Protein AF-A0A7Y3ACP4-F1 (afdb_monomer_lite)

Structure (mmCIF, N/CA/C/O backbone):
data_AF-A0A7Y3ACP4-F1
#
_entry.id   AF-A0A7Y3ACP4-F1
#
loop_
_atom_site.group_PDB
_atom_site.id
_atom_site.type_symbol
_atom_site.label_atom_id
_atom_site.label_alt_id
_atom_site.label_comp_id
_atom_site.label_asym_id
_atom_site.label_entity_id
_atom_site.label_seq_id
_atom_site.pdbx_PDB_ins_code
_atom_site.Cartn_x
_atom_site.Cartn_y
_atom_site.Cartn_z
_atom_site.occupancy
_atom_site.B_iso_or_equiv
_atom_site.auth_seq_id
_atom_site.auth_comp_id
_atom_site.auth_asym_id
_atom_site.auth_atom_id
_atom_site.pdbx_PDB_model_num
ATOM 1 N N . MET A 1 1 ? -8.852 2.280 27.675 1.00 44.00 1 MET A N 1
ATOM 2 C CA . MET A 1 1 ? -7.620 2.536 26.896 1.00 44.00 1 MET A CA 1
ATOM 3 C C . MET A 1 1 ? -7.980 2.376 25.430 1.00 44.00 1 MET A C 1
ATOM 5 O O . MET A 1 1 ? -8.443 1.302 25.073 1.00 44.00 1 MET A O 1
ATOM 9 N N . SER A 1 2 ? -7.902 3.433 24.617 1.00 57.62 2 SER A N 1
ATOM 10 C CA . SER A 1 2 ? -8.189 3.328 23.181 1.00 57.62 2 SER A CA 1
ATOM 11 C C . SER A 1 2 ? -7.105 2.471 22.522 1.00 57.62 2 SER A C 1
ATOM 13 O O . SER A 1 2 ? -5.919 2.787 22.611 1.00 57.62 2 SER A O 1
ATOM 15 N N . GLY A 1 3 ? -7.503 1.342 21.934 1.00 81.69 3 GLY A N 1
ATOM 16 C CA . GLY A 1 3 ? -6.599 0.487 21.166 1.00 81.69 3 GLY A CA 1
ATOM 17 C C . GLY A 1 3 ? -6.060 1.211 19.931 1.00 81.69 3 GLY A C 1
ATOM 18 O O . GLY A 1 3 ? -6.650 2.186 19.461 1.00 81.69 3 GLY A O 1
ATOM 19 N N . ILE A 1 4 ? -4.928 0.736 19.414 1.00 90.75 4 ILE A N 1
ATOM 20 C CA . ILE A 1 4 ? -4.390 1.193 18.129 1.00 90.75 4 ILE A CA 1
ATOM 21 C C . ILE A 1 4 ? -5.327 0.697 17.022 1.00 90.75 4 ILE A C 1
ATOM 23 O O . ILE A 1 4 ? -5.700 -0.474 17.007 1.00 90.75 4 ILE A O 1
ATOM 27 N N . LYS A 1 5 ? -5.715 1.588 16.108 1.00 94.31 5 LYS A N 1
ATOM 28 C CA . LYS A 1 5 ? -6.509 1.251 14.922 1.00 94.31 5 LYS A CA 1
ATOM 29 C C . LYS A 1 5 ? -5.577 1.055 13.731 1.00 94.31 5 LYS A C 1
ATOM 31 O O . LYS A 1 5 ? -4.776 1.940 13.430 1.00 94.31 5 LYS A O 1
ATOM 36 N N . HIS A 1 6 ? -5.694 -0.079 13.047 1.00 96.31 6 HIS A N 1
ATOM 37 C CA . HIS A 1 6 ? -4.878 -0.387 11.875 1.00 96.31 6 HIS A CA 1
ATOM 38 C C . HIS A 1 6 ? -5.690 -0.130 10.600 1.00 96.31 6 HIS A C 1
ATOM 40 O O . HIS A 1 6 ? -6.794 -0.649 10.445 1.00 96.31 6 HIS A O 1
ATOM 46 N N . ILE A 1 7 ? -5.153 0.679 9.690 1.00 97.50 7 ILE A N 1
ATOM 47 C CA . ILE A 1 7 ? -5.792 1.023 8.416 1.00 97.50 7 ILE A CA 1
ATOM 48 C C . ILE A 1 7 ? -4.847 0.621 7.291 1.00 97.50 7 ILE A C 1
ATOM 50 O O . ILE A 1 7 ? -3.717 1.091 7.257 1.00 97.50 7 ILE A O 1
ATOM 54 N N . ILE A 1 8 ? -5.298 -0.211 6.357 1.00 97.62 8 ILE A N 1
ATOM 55 C CA . ILE A 1 8 ? -4.547 -0.535 5.139 1.00 97.62 8 ILE A CA 1
ATOM 56 C C . ILE A 1 8 ? -4.916 0.490 4.069 1.00 97.62 8 ILE A C 1
ATOM 58 O O . ILE A 1 8 ? -6.043 0.500 3.572 1.00 97.62 8 ILE A O 1
ATOM 62 N N . TRP A 1 9 ? -3.978 1.358 3.711 1.00 97.50 9 TRP A N 1
ATOM 63 C CA . TRP A 1 9 ? -4.118 2.267 2.585 1.00 97.50 9 TRP A CA 1
ATOM 64 C C . TRP A 1 9 ? -3.692 1.568 1.292 1.00 97.50 9 TRP A C 1
ATOM 66 O O . TRP A 1 9 ? -2.522 1.245 1.081 1.00 97.50 9 TRP A O 1
ATOM 76 N N . HIS A 1 10 ? -4.668 1.338 0.417 1.00 96.25 10 HIS A N 1
ATOM 77 C CA . HIS A 1 10 ? -4.468 0.686 -0.874 1.00 96.25 10 HIS A CA 1
ATOM 78 C C . HIS A 1 10 ? -4.075 1.729 -1.913 1.00 96.25 10 HIS A C 1
ATOM 80 O O . HIS A 1 10 ? -4.920 2.489 -2.391 1.00 96.25 10 HIS A O 1
ATOM 86 N N . TRP A 1 11 ? -2.790 1.784 -2.251 1.00 93.62 11 TRP A N 1
ATOM 87 C CA . TRP A 1 11 ? -2.234 2.723 -3.223 1.00 93.62 11 TRP A CA 1
ATOM 88 C C . TRP A 1 11 ? -1.477 1.982 -4.323 1.00 93.62 11 TRP A C 1
ATOM 90 O O . TRP A 1 11 ? -0.490 1.299 -4.057 1.00 93.62 11 TRP A O 1
ATOM 100 N N . LYS A 1 12 ? -1.982 2.067 -5.562 1.00 90.31 12 LYS A N 1
ATOM 101 C CA . LYS A 1 12 ? -1.541 1.335 -6.773 1.00 90.31 12 LYS A CA 1
ATOM 102 C C . LYS A 1 12 ? -1.534 -0.196 -6.661 1.00 90.31 12 LYS A C 1
ATOM 104 O O . LYS A 1 12 ? -1.317 -0.881 -7.657 1.00 90.31 12 LYS A O 1
ATOM 109 N N . GLN A 1 13 ? -1.776 -0.731 -5.474 1.00 92.06 13 GLN A N 1
ATOM 110 C CA . GLN A 1 13 ? -1.880 -2.141 -5.153 1.00 92.06 13 GLN A CA 1
ATOM 111 C C . GLN A 1 13 ? -3.169 -2.332 -4.353 1.00 92.06 13 GLN A C 1
ATOM 113 O O . GLN A 1 13 ? -3.394 -1.648 -3.356 1.00 92.06 13 GLN A O 1
ATOM 118 N N . PHE A 1 14 ? -4.032 -3.217 -4.852 1.00 94.94 14 PHE A N 1
ATOM 119 C CA . PHE A 1 14 ? -5.387 -3.456 -4.348 1.00 94.94 14 PHE A CA 1
ATOM 120 C C . PHE A 1 14 ? -5.503 -4.906 -3.872 1.00 94.94 14 PHE A C 1
ATOM 122 O O . PHE A 1 14 ? -6.275 -5.692 -4.418 1.00 94.94 14 PHE A O 1
ATOM 129 N N . ASP A 1 15 ? -4.665 -5.273 -2.903 1.00 93.06 15 ASP A N 1
ATOM 130 C CA . ASP A 1 15 ? -4.604 -6.615 -2.324 1.00 93.06 15 ASP A CA 1
ATOM 131 C C . ASP A 1 15 ? -4.938 -6.566 -0.833 1.00 93.06 15 ASP A C 1
ATOM 133 O O . ASP A 1 15 ? -4.243 -5.921 -0.056 1.00 93.06 15 ASP A O 1
ATOM 137 N N . LEU A 1 16 ? -5.984 -7.279 -0.412 1.00 94.38 16 LEU A N 1
ATOM 138 C CA . LEU A 1 16 ? -6.309 -7.450 1.005 1.00 94.38 16 LEU A 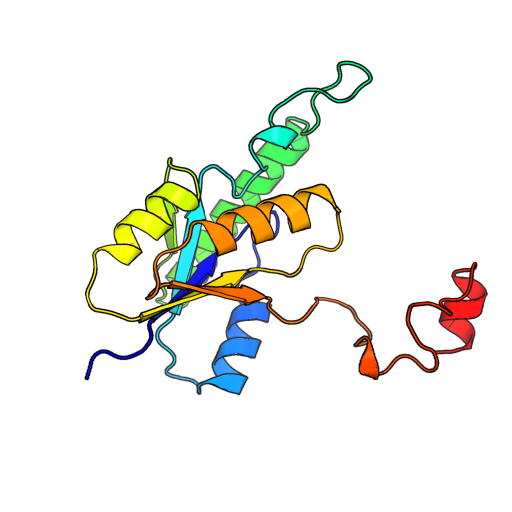CA 1
ATOM 139 C C . LEU A 1 16 ? -5.551 -8.620 1.646 1.00 94.38 16 LEU A C 1
ATOM 141 O O . LEU A 1 16 ? -5.292 -8.597 2.847 1.00 94.38 16 LEU A O 1
ATOM 145 N N . ILE A 1 17 ? -5.211 -9.662 0.889 1.00 92.62 17 ILE A N 1
ATOM 146 C CA . ILE A 1 17 ? -4.797 -10.944 1.466 1.00 92.62 17 ILE A CA 1
ATOM 147 C C . ILE A 1 17 ? -3.417 -10.848 2.106 1.00 92.62 17 ILE A C 1
ATOM 149 O O . ILE A 1 17 ? -3.263 -11.254 3.261 1.00 92.62 17 ILE A O 1
ATOM 153 N N . SER A 1 18 ? -2.427 -10.295 1.402 1.00 91.69 18 SER A N 1
ATOM 154 C CA . SER A 1 18 ? -1.066 -10.205 1.942 1.00 91.69 18 SER A CA 1
ATOM 155 C C . SER A 1 18 ? -0.997 -9.314 3.191 1.00 91.69 18 SER A C 1
ATOM 157 O O . SER A 1 18 ? -0.493 -9.794 4.213 1.00 91.69 18 SER A O 1
ATOM 159 N N . PRO A 1 19 ? -1.566 -8.085 3.191 1.00 93.94 19 PRO A N 1
ATOM 160 C CA . PRO A 1 19 ? -1.599 -7.254 4.393 1.00 93.94 19 PRO A CA 1
ATOM 161 C C . PRO A 1 19 ? -2.345 -7.917 5.552 1.00 93.94 19 PRO A C 1
ATOM 163 O O . PRO A 1 19 ? -1.890 -7.859 6.692 1.00 93.94 19 PRO A O 1
ATOM 166 N N . LEU A 1 20 ? -3.477 -8.576 5.276 1.00 93.31 20 LEU A N 1
ATOM 167 C CA . LEU A 1 20 ? -4.271 -9.247 6.303 1.00 93.31 20 LEU A CA 1
ATOM 168 C C . LEU A 1 20 ? -3.470 -10.352 6.995 1.00 93.31 20 LEU A C 1
ATOM 170 O O . LEU A 1 20 ? -3.401 -10.388 8.220 1.00 93.31 20 LEU A O 1
ATOM 174 N N . ILE A 1 21 ? -2.826 -11.230 6.220 1.00 92.31 21 ILE A N 1
ATOM 175 C CA . ILE A 1 21 ? -1.990 -12.310 6.760 1.00 92.31 21 ILE A CA 1
ATOM 176 C C . ILE A 1 21 ? -0.857 -11.733 7.610 1.00 92.31 21 ILE A C 1
ATOM 178 O O . ILE A 1 21 ? -0.566 -12.250 8.690 1.00 92.31 21 ILE A O 1
ATOM 182 N N . GLU A 1 22 ? -0.208 -10.674 7.131 1.00 92.88 22 GLU A N 1
ATOM 183 C CA . GLU A 1 22 ? 0.885 -10.023 7.844 1.00 92.88 22 GLU A CA 1
ATOM 184 C C . GLU A 1 22 ? 0.425 -9.420 9.178 1.00 92.88 22 GLU A C 1
ATOM 186 O O . GLU A 1 22 ? 1.030 -9.691 10.218 1.00 92.88 22 GLU A O 1
ATOM 191 N N . LEU A 1 23 ? -0.660 -8.645 9.171 1.00 93.56 23 LEU A N 1
ATOM 192 C CA . LEU A 1 23 ? -1.187 -8.008 10.376 1.00 93.56 23 LEU A CA 1
ATOM 193 C C . LEU A 1 23 ? -1.708 -9.041 11.374 1.00 93.56 23 LEU A C 1
ATOM 195 O O . LEU A 1 23 ? -1.387 -8.943 12.557 1.00 93.56 23 LEU A O 1
ATOM 199 N N . CYS A 1 24 ? -2.401 -10.083 10.912 1.00 92.44 24 CYS A N 1
ATOM 200 C CA . CYS A 1 24 ? -2.846 -11.166 11.785 1.00 92.44 24 CYS A CA 1
ATOM 201 C C . CYS A 1 24 ? -1.675 -11.928 12.421 1.00 92.44 24 CYS A C 1
ATOM 203 O O . CYS A 1 24 ? -1.760 -12.318 13.584 1.00 92.44 24 CYS A O 1
ATOM 205 N N . LYS A 1 25 ? -0.560 -12.119 11.701 1.00 92.12 25 LYS A N 1
ATOM 206 C CA . LYS A 1 25 ? 0.660 -12.717 12.274 1.00 92.12 25 LYS A CA 1
ATOM 207 C C . LYS A 1 25 ? 1.288 -11.834 13.353 1.00 92.12 25 LYS A C 1
ATOM 209 O O . LYS A 1 25 ? 1.822 -12.364 14.321 1.00 92.12 25 LYS A O 1
ATOM 214 N N . ARG A 1 26 ? 1.251 -10.508 13.185 1.00 92.75 26 ARG A N 1
ATOM 215 C CA . ARG A 1 26 ? 1.876 -9.549 14.113 1.00 92.75 26 ARG A CA 1
ATOM 216 C C . ARG A 1 26 ? 1.020 -9.257 15.348 1.00 92.75 26 ARG A C 1
ATOM 218 O O . ARG A 1 26 ? 1.569 -9.109 16.434 1.00 92.75 26 ARG A O 1
ATOM 225 N N . TYR A 1 27 ? -0.297 -9.165 15.182 1.00 91.38 27 TYR A N 1
ATOM 226 C CA . TYR A 1 27 ? -1.218 -8.628 16.193 1.00 91.38 27 TYR A CA 1
ATOM 227 C C . TYR A 1 27 ? -2.332 -9.609 16.607 1.00 91.38 27 TYR A C 1
ATOM 229 O O . TYR A 1 27 ? -3.132 -9.291 17.487 1.00 91.38 27 TYR A O 1
ATOM 237 N N . GLY A 1 28 ? -2.375 -10.809 16.018 1.00 89.62 28 GLY A N 1
ATOM 238 C CA . GLY A 1 28 ? -3.355 -11.858 16.312 1.00 89.62 28 GLY A CA 1
ATOM 239 C C . GLY A 1 28 ? -4.561 -11.876 15.362 1.00 89.62 28 GLY A C 1
ATOM 240 O O . GLY A 1 28 ? -4.757 -10.996 14.535 1.00 89.62 28 GLY A O 1
ATOM 241 N N . GLN A 1 29 ? -5.409 -12.902 15.465 1.00 80.94 29 GLN A N 1
ATOM 242 C CA . GLN A 1 29 ? -6.542 -13.088 14.539 1.00 80.94 29 GLN A CA 1
ATOM 243 C C . GLN A 1 29 ? -7.683 -12.070 14.725 1.00 80.94 29 GLN A C 1
ATOM 245 O O . GLN A 1 29 ? -8.456 -11.848 13.801 1.00 80.94 29 GLN A O 1
ATOM 250 N N . ASN A 1 30 ? -7.760 -11.414 15.888 1.00 78.25 30 ASN A N 1
ATOM 251 C CA . ASN A 1 30 ? -8.818 -10.451 16.227 1.00 78.25 30 ASN A CA 1
ATOM 252 C C . ASN A 1 30 ? -8.397 -8.988 16.010 1.00 78.25 30 ASN A C 1
ATOM 254 O O . ASN A 1 30 ? -8.963 -8.081 16.621 1.00 78.25 30 ASN A O 1
ATOM 258 N N . THR A 1 31 ? -7.375 -8.736 15.190 1.00 81.06 31 THR A N 1
ATOM 259 C CA . THR A 1 31 ? -6.923 -7.372 14.900 1.00 81.06 31 THR A CA 1
ATOM 260 C C . THR A 1 31 ? -8.028 -6.578 14.209 1.00 81.06 31 THR A C 1
ATOM 262 O O . THR A 1 31 ? -8.501 -6.950 13.136 1.00 81.06 31 THR A O 1
ATOM 265 N N . GLN A 1 32 ? -8.425 -5.460 14.818 1.00 84.50 32 GLN A N 1
ATOM 266 C CA . GLN A 1 32 ? -9.360 -4.528 14.203 1.00 84.50 32 GLN A CA 1
ATOM 267 C C . GLN A 1 32 ? -8.653 -3.801 13.056 1.00 84.50 32 GLN A C 1
ATOM 269 O O . GLN A 1 32 ? -7.754 -2.988 13.289 1.00 84.50 32 GLN A O 1
ATOM 274 N N . LEU A 1 33 ? -9.066 -4.106 11.827 1.00 92.94 33 LEU A N 1
ATOM 275 C CA . LEU A 1 33 ? -8.533 -3.491 10.620 1.00 92.94 33 LEU A CA 1
ATOM 276 C C . LEU A 1 33 ? -9.642 -2.870 9.774 1.00 92.94 33 LEU A C 1
ATOM 278 O O . LEU A 1 33 ? -10.772 -3.359 9.730 1.00 92.94 33 LEU A O 1
ATOM 282 N N . SER A 1 34 ? -9.282 -1.815 9.062 1.00 96.62 34 SER A N 1
ATOM 283 C CA . SER A 1 34 ? -10.082 -1.264 7.975 1.00 96.62 34 SER A CA 1
ATOM 284 C C . SER A 1 34 ? -9.199 -0.975 6.767 1.00 96.62 34 SER A C 1
ATOM 286 O O . SER A 1 34 ? -7.971 -0.985 6.843 1.00 96.62 34 SER A O 1
ATOM 288 N N . GLY A 1 35 ? -9.823 -0.793 5.613 1.00 97.69 35 GLY A N 1
ATOM 289 C CA . GLY A 1 35 ? -9.166 -0.366 4.391 1.00 97.69 35 GLY A CA 1
ATOM 290 C C . GLY A 1 35 ? -9.442 1.100 4.104 1.00 97.69 35 GLY A C 1
ATOM 291 O O . GLY A 1 35 ? -10.468 1.644 4.515 1.00 97.69 35 GLY A O 1
ATOM 292 N N . LEU A 1 36 ? -8.547 1.719 3.346 1.00 98.06 36 LEU A N 1
ATOM 293 C CA . LEU A 1 36 ? -8.691 3.074 2.843 1.00 98.06 36 LEU A CA 1
ATOM 294 C C . LEU A 1 36 ? -8.325 3.125 1.358 1.00 98.06 36 LEU A C 1
ATOM 296 O O . LEU A 1 36 ? -7.227 2.732 0.961 1.00 98.06 36 LEU A O 1
ATOM 300 N N . ILE A 1 37 ? -9.245 3.660 0.563 1.00 97.50 37 ILE A N 1
ATOM 301 C CA . ILE A 1 37 ? -9.040 4.112 -0.812 1.00 97.50 37 ILE A CA 1
ATOM 302 C C . ILE A 1 37 ? -9.182 5.632 -0.809 1.00 97.50 37 ILE A C 1
ATOM 304 O O . ILE A 1 37 ? -10.127 6.171 -0.234 1.00 97.50 37 ILE A O 1
ATOM 308 N N . THR A 1 38 ? -8.241 6.324 -1.439 1.00 95.88 38 THR A N 1
ATOM 309 C CA . THR A 1 38 ? -8.232 7.783 -1.580 1.00 95.88 38 THR A CA 1
ATOM 310 C C . THR A 1 38 ? -8.178 8.171 -3.051 1.00 95.88 38 THR A C 1
ATOM 312 O O . THR A 1 38 ? -7.940 7.332 -3.921 1.00 95.88 38 THR A O 1
ATOM 315 N N . LYS A 1 39 ? -8.331 9.464 -3.351 1.00 91.81 39 LYS A N 1
ATOM 316 C CA . LYS A 1 39 ? -8.122 9.995 -4.707 1.00 91.81 39 LYS A CA 1
ATOM 317 C C . LYS A 1 39 ? -6.758 9.595 -5.285 1.00 91.81 39 LYS A C 1
ATOM 319 O O . LYS A 1 39 ? -6.650 9.321 -6.478 1.00 91.81 39 LYS A O 1
ATOM 324 N N . ASP A 1 40 ? -5.742 9.530 -4.430 1.00 91.50 40 ASP A N 1
ATOM 325 C CA . ASP A 1 40 ? -4.366 9.231 -4.829 1.00 91.50 40 ASP A CA 1
ATOM 326 C C . ASP A 1 40 ? -4.132 7.724 -5.047 1.00 91.50 40 ASP A C 1
ATOM 328 O O . ASP A 1 40 ? -3.119 7.335 -5.626 1.00 91.50 40 ASP A O 1
ATOM 332 N N . SER A 1 41 ? -5.072 6.854 -4.635 1.00 91.62 41 SER A N 1
ATOM 333 C CA . SER A 1 41 ? -4.940 5.390 -4.707 1.00 91.62 41 SER A CA 1
ATOM 334 C C . SER A 1 41 ? -4.702 4.858 -6.120 1.00 91.62 41 SER A C 1
ATOM 336 O O . SER A 1 41 ? -4.069 3.817 -6.281 1.00 91.62 41 SER A O 1
ATOM 338 N N . ILE A 1 42 ? -5.184 5.563 -7.142 1.00 87.38 42 ILE A N 1
ATOM 339 C CA . ILE A 1 42 ? -5.052 5.184 -8.556 1.00 87.38 42 ILE A CA 1
ATOM 340 C C . ILE A 1 42 ? -3.948 5.956 -9.293 1.00 87.38 42 ILE A C 1
ATOM 342 O O . ILE A 1 42 ? -3.759 5.737 -10.485 1.00 87.38 42 ILE A O 1
ATOM 346 N N . GLY A 1 43 ? -3.215 6.827 -8.596 1.00 78.94 43 GLY A N 1
ATOM 347 C CA . GLY A 1 43 ? -2.116 7.631 -9.130 1.00 78.94 43 GLY A CA 1
ATOM 348 C C . GLY A 1 43 ? -1.855 8.843 -8.241 1.00 78.94 43 GLY A C 1
ATOM 349 O O . GLY A 1 43 ? -2.807 9.523 -7.850 1.00 78.94 43 GLY A O 1
ATOM 350 N N . SER A 1 44 ? -0.586 9.119 -7.927 1.00 72.38 44 SER A N 1
ATOM 351 C CA . SER A 1 44 ? -0.227 10.324 -7.167 1.00 72.38 44 SER A CA 1
ATOM 352 C C . SER A 1 44 ? -0.569 11.594 -7.963 1.00 72.38 44 SER A C 1
ATOM 354 O O . SER A 1 44 ? -0.732 11.525 -9.186 1.00 72.38 44 SER A O 1
ATOM 356 N N . PRO A 1 45 ? -0.663 12.770 -7.315 1.00 71.50 45 PRO A N 1
ATOM 357 C CA . PRO A 1 45 ? -0.908 14.029 -8.021 1.00 71.50 45 PRO A CA 1
ATOM 358 C C . PRO A 1 45 ? 0.044 14.262 -9.210 1.00 71.50 45 PRO A C 1
ATOM 360 O O . PRO A 1 45 ? -0.405 14.660 -10.282 1.00 71.50 45 PRO A O 1
ATOM 363 N N . ASP A 1 46 ? 1.324 13.908 -9.060 1.00 72.31 46 ASP A N 1
ATOM 364 C CA . ASP A 1 46 ? 2.360 14.072 -10.095 1.00 72.31 46 ASP A CA 1
ATOM 365 C C . ASP A 1 46 ? 2.247 13.060 -11.254 1.00 72.31 46 ASP A C 1
ATOM 367 O O . ASP A 1 46 ? 2.821 13.240 -12.334 1.00 72.31 46 ASP A O 1
ATOM 371 N N . GLU A 1 47 ? 1.489 11.981 -11.060 1.00 73.56 47 GLU A N 1
ATOM 372 C CA . GLU A 1 47 ? 1.197 10.976 -12.085 1.00 73.56 47 GLU A CA 1
ATOM 373 C C . GLU A 1 47 ? -0.110 11.229 -12.829 1.00 73.56 47 GLU A C 1
ATOM 375 O O . GLU A 1 47 ? -0.356 10.607 -13.860 1.00 73.56 47 GLU A O 1
ATOM 380 N N . GLN A 1 48 ? -0.944 12.149 -12.347 1.00 70.81 48 GLN A N 1
ATOM 381 C CA . GLN A 1 48 ? -2.175 12.547 -13.034 1.00 70.81 48 GLN A CA 1
ATOM 382 C C . GLN A 1 48 ? -1.901 13.494 -14.223 1.00 70.81 48 GLN A C 1
ATOM 384 O O . GLN A 1 48 ? -2.837 13.943 -14.880 1.00 70.81 48 GLN A O 1
ATOM 389 N N . GLY A 1 49 ? -0.626 13.785 -14.513 1.00 76.19 49 GLY A N 1
ATOM 390 C CA . GLY A 1 49 ? -0.174 14.623 -15.623 1.00 76.19 49 GLY A CA 1
ATOM 391 C C . GLY A 1 49 ? 0.379 13.857 -16.833 1.00 76.19 49 GLY A C 1
ATOM 392 O O . GLY A 1 49 ? 0.153 12.660 -17.037 1.00 76.19 49 GLY A O 1
ATOM 393 N N . THR A 1 50 ? 1.141 14.574 -17.658 1.00 81.50 50 THR A N 1
ATOM 394 C CA . THR A 1 50 ? 1.806 14.040 -18.852 1.00 81.50 50 THR A CA 1
ATOM 395 C C . THR A 1 50 ? 3.276 13.724 -18.589 1.00 81.50 50 THR A C 1
ATOM 397 O O . THR A 1 50 ? 3.942 14.387 -17.798 1.00 81.50 50 THR A O 1
ATOM 400 N N . SER A 1 51 ? 3.807 12.717 -19.277 1.00 84.38 51 SER A N 1
ATOM 401 C CA . SER A 1 51 ? 5.237 12.425 -19.327 1.00 84.38 51 SER A CA 1
ATOM 402 C C . SER A 1 51 ? 6.001 13.541 -20.046 1.00 84.38 51 SER A C 1
ATOM 404 O O . SER A 1 51 ? 5.409 14.408 -20.691 1.00 84.38 51 SER A O 1
ATOM 406 N N . PHE A 1 52 ? 7.334 13.471 -20.014 1.00 85.75 52 PHE A N 1
ATOM 407 C CA . PHE A 1 52 ? 8.204 14.396 -20.752 1.00 85.75 52 PHE A CA 1
ATOM 408 C C . PHE A 1 52 ? 7.960 14.398 -22.276 1.00 85.75 52 PHE A C 1
ATOM 410 O O . PHE A 1 52 ? 8.370 15.330 -22.959 1.00 85.75 52 PHE A O 1
ATOM 417 N N . LEU A 1 53 ? 7.281 13.374 -22.806 1.00 88.81 53 LEU A N 1
ATOM 418 C CA . LEU A 1 53 ? 6.885 13.254 -24.213 1.00 88.81 53 LEU A CA 1
ATOM 419 C C . LEU A 1 53 ? 5.452 13.750 -24.485 1.00 88.81 53 LEU A C 1
ATOM 421 O O . LEU A 1 53 ? 4.931 13.535 -25.574 1.00 88.81 53 LEU A O 1
ATOM 425 N N . GLY A 1 54 ? 4.777 14.350 -23.499 1.00 86.94 54 GLY A N 1
ATOM 426 C CA . GLY A 1 54 ? 3.401 14.846 -23.635 1.00 86.94 54 GLY A CA 1
ATOM 427 C C . GLY A 1 54 ? 2.318 13.759 -23.601 1.00 86.94 54 GLY A C 1
ATOM 428 O O . GLY A 1 54 ? 1.156 14.041 -23.873 1.00 86.94 54 GLY A O 1
ATOM 429 N N . MET A 1 55 ? 2.666 12.516 -23.259 1.00 86.75 55 MET A N 1
ATOM 430 C CA . MET A 1 55 ? 1.707 11.407 -23.158 1.00 86.75 55 MET A CA 1
ATOM 431 C C . MET A 1 55 ? 1.155 11.285 -21.738 1.00 86.75 55 MET A C 1
ATOM 433 O O . MET A 1 55 ? 1.918 11.433 -20.788 1.00 86.75 55 MET A O 1
ATOM 437 N N . SER A 1 56 ? -0.127 10.945 -21.567 1.00 86.94 56 SER A N 1
ATOM 438 C CA . SER A 1 56 ? -0.679 10.655 -20.232 1.00 86.94 56 SER A CA 1
ATOM 439 C C . SER A 1 56 ? 0.140 9.569 -19.527 1.00 86.94 56 SER A C 1
ATOM 441 O O . SER A 1 56 ? 0.411 8.514 -20.108 1.00 86.94 56 SER A O 1
ATOM 443 N N . ARG A 1 57 ? 0.529 9.808 -18.270 1.00 86.62 57 ARG A N 1
ATOM 444 C CA . ARG A 1 57 ? 1.303 8.834 -17.478 1.00 86.62 57 ARG A CA 1
ATOM 445 C C . ARG A 1 57 ? 0.468 7.614 -17.075 1.00 86.62 57 ARG A C 1
ATOM 447 O O . ARG A 1 57 ? 1.018 6.534 -16.842 1.00 86.62 57 ARG A O 1
ATOM 454 N N . ILE A 1 58 ? -0.857 7.763 -17.042 1.00 87.12 58 ILE A N 1
ATOM 455 C CA . ILE A 1 58 ? -1.818 6.688 -16.787 1.00 87.12 58 ILE A CA 1
ATOM 456 C C . ILE A 1 58 ? -2.764 6.599 -17.982 1.00 87.12 58 ILE A C 1
ATOM 458 O O . ILE A 1 58 ? -3.500 7.535 -18.284 1.00 87.12 58 ILE A O 1
ATOM 462 N N . SER A 1 59 ? -2.743 5.461 -18.675 1.00 88.81 59 SER A N 1
ATOM 463 C CA . SER A 1 59 ? -3.672 5.210 -19.775 1.00 88.81 59 SER A CA 1
ATOM 464 C C . SER A 1 59 ? -5.077 4.902 -19.261 1.00 88.81 59 SER A C 1
ATOM 466 O O . SER A 1 59 ? -5.243 4.334 -18.178 1.00 88.81 59 SER A O 1
ATOM 468 N N . ASP A 1 60 ? -6.086 5.166 -20.089 1.00 89.31 60 ASP A N 1
ATOM 469 C CA . ASP A 1 60 ? -7.483 4.829 -19.787 1.00 89.31 60 ASP A CA 1
ATOM 470 C C . ASP A 1 60 ? -7.668 3.346 -19.447 1.00 89.31 60 ASP A C 1
ATOM 472 O O . ASP A 1 60 ? -8.439 2.994 -18.555 1.00 89.31 60 ASP A O 1
ATOM 476 N N . ASN A 1 61 ? -6.922 2.458 -20.112 1.00 93.44 61 ASN A N 1
ATOM 477 C CA . ASN A 1 61 ? -6.949 1.024 -19.820 1.00 93.44 61 ASN A CA 1
ATOM 478 C C . ASN A 1 61 ? -6.471 0.726 -18.395 1.00 93.44 61 ASN A C 1
ATOM 480 O O . ASN A 1 61 ? -7.099 -0.064 -17.691 1.00 93.44 61 ASN A O 1
ATOM 484 N N . ARG A 1 62 ? -5.390 1.378 -17.946 1.00 90.88 62 ARG A N 1
ATOM 485 C CA . ARG A 1 62 ? -4.893 1.226 -16.573 1.00 90.88 62 ARG A CA 1
ATOM 486 C C . ARG A 1 62 ? -5.881 1.809 -15.565 1.00 90.88 62 ARG A C 1
ATOM 488 O O . ARG A 1 62 ? -6.149 1.172 -14.553 1.00 90.88 62 ARG A O 1
ATOM 495 N N . TYR A 1 63 ? -6.471 2.962 -15.872 1.00 89.50 63 TYR A N 1
ATOM 496 C CA . TYR A 1 63 ? -7.497 3.582 -15.037 1.00 89.50 63 TYR A CA 1
ATOM 497 C C . TYR A 1 63 ? -8.709 2.656 -14.843 1.00 89.50 63 TYR A C 1
ATOM 499 O O . TYR A 1 63 ? -9.108 2.373 -13.714 1.00 89.50 63 TYR A O 1
ATOM 507 N N . ARG A 1 64 ? -9.251 2.103 -15.937 1.00 93.12 64 ARG A N 1
ATOM 508 C CA . ARG A 1 64 ? -10.357 1.128 -15.899 1.00 93.12 64 ARG A CA 1
ATOM 509 C C . ARG A 1 64 ? -9.989 -0.130 -15.117 1.00 93.12 64 ARG A C 1
ATOM 511 O O . ARG A 1 64 ? -10.799 -0.615 -14.333 1.00 93.12 64 ARG A O 1
ATOM 518 N N . HIS A 1 65 ? -8.772 -0.637 -15.309 1.00 95.00 65 HIS A N 1
ATOM 519 C CA . HIS A 1 65 ? -8.283 -1.799 -14.574 1.00 95.00 65 HIS A CA 1
ATOM 520 C C . HIS A 1 65 ? -8.234 -1.542 -13.062 1.00 95.00 65 HIS A C 1
ATOM 522 O O . HIS A 1 65 ? -8.716 -2.370 -12.294 1.00 95.00 65 HIS A O 1
ATOM 528 N N . TYR A 1 66 ? -7.736 -0.384 -12.620 1.00 94.25 66 TYR A N 1
ATOM 529 C CA . TYR A 1 66 ? -7.728 -0.036 -11.199 1.00 94.25 66 TYR A CA 1
ATOM 530 C C . TYR A 1 66 ? -9.132 0.049 -10.603 1.00 94.25 66 TYR A C 1
ATOM 532 O O . TYR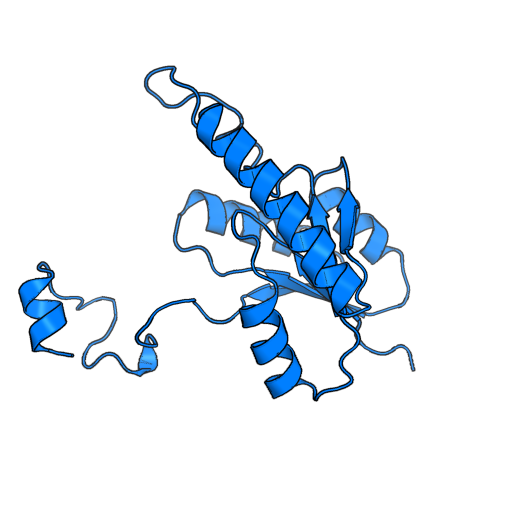 A 1 66 ? -9.362 -0.506 -9.533 1.00 94.25 66 TYR A O 1
ATOM 540 N N . HIS A 1 67 ? -10.092 0.655 -11.304 1.00 93.38 67 HIS A N 1
ATOM 541 C CA . HIS A 1 67 ? -11.488 0.676 -10.848 1.00 93.38 67 HIS A CA 1
ATOM 542 C C . HIS A 1 67 ? -12.091 -0.721 -10.720 1.00 93.38 67 HIS A C 1
ATOM 544 O O . HIS A 1 67 ? -12.773 -1.009 -9.737 1.00 93.38 67 HIS A O 1
ATOM 550 N N . TYR A 1 68 ? -11.795 -1.612 -11.667 1.00 96.62 68 TYR A N 1
ATOM 551 C CA . TYR A 1 68 ? -12.199 -3.012 -11.568 1.00 96.62 68 TYR A CA 1
ATOM 552 C C . TYR A 1 68 ? -11.582 -3.698 -10.337 1.00 96.62 68 TYR A C 1
ATOM 554 O O . TYR A 1 68 ? -12.293 -4.350 -9.573 1.00 96.62 68 TYR A O 1
ATOM 562 N N . CYS A 1 69 ? -10.285 -3.499 -10.086 1.00 96.94 69 CYS A N 1
ATOM 563 C CA . CYS A 1 69 ? -9.609 -4.033 -8.903 1.00 96.94 69 CYS A CA 1
ATOM 564 C C . CYS A 1 69 ? -10.191 -3.480 -7.593 1.00 96.94 69 CYS A C 1
ATOM 566 O O . CYS A 1 69 ? -10.393 -4.243 -6.654 1.00 96.94 69 CYS A O 1
ATOM 568 N N . ILE A 1 70 ? -10.526 -2.188 -7.532 1.00 96.12 70 ILE A N 1
ATOM 569 C CA . ILE A 1 70 ? -11.178 -1.575 -6.364 1.00 96.12 70 ILE A CA 1
ATOM 570 C C . ILE A 1 70 ? -12.555 -2.201 -6.116 1.00 96.12 70 ILE A C 1
ATOM 572 O O . ILE A 1 70 ? -12.888 -2.493 -4.969 1.00 96.12 70 ILE A O 1
ATOM 576 N N . ALA A 1 71 ? -13.340 -2.459 -7.164 1.00 96.75 71 ALA A N 1
ATOM 577 C CA . ALA A 1 71 ? -14.633 -3.129 -7.026 1.00 96.75 71 ALA A CA 1
ATOM 578 C C . ALA A 1 71 ? -14.483 -4.561 -6.477 1.00 96.75 71 ALA A C 1
ATOM 580 O O . ALA A 1 71 ? -15.245 -4.985 -5.605 1.00 96.75 71 ALA A O 1
ATOM 581 N N . LEU A 1 72 ? -13.467 -5.306 -6.928 1.00 97.56 72 LEU A N 1
ATOM 582 C CA . LEU A 1 72 ? -13.146 -6.617 -6.358 1.00 97.56 72 LEU A CA 1
ATOM 583 C C . LEU A 1 72 ? -12.699 -6.513 -4.896 1.00 97.56 72 LEU A C 1
ATOM 585 O O . LEU A 1 72 ? -13.149 -7.297 -4.063 1.00 97.56 72 LEU A O 1
ATOM 589 N N . LEU A 1 73 ? -11.865 -5.528 -4.567 1.00 97.62 73 LEU A N 1
ATOM 590 C CA . LEU A 1 73 ? -11.398 -5.278 -3.207 1.00 97.62 73 LEU A CA 1
ATOM 591 C C . LEU A 1 73 ? -12.566 -4.958 -2.261 1.00 97.62 73 LEU A C 1
ATOM 593 O O . LEU A 1 73 ? -12.643 -5.512 -1.168 1.00 97.62 73 LEU A O 1
ATOM 597 N N . GLN A 1 74 ? -13.525 -4.135 -2.695 1.00 97.12 74 GLN A N 1
ATOM 598 C CA . GLN A 1 74 ? -14.758 -3.856 -1.949 1.00 97.12 74 GLN A CA 1
ATOM 599 C C . GLN A 1 74 ? -15.520 -5.137 -1.601 1.00 97.12 74 GLN A C 1
ATOM 601 O O . GLN A 1 74 ? -15.961 -5.300 -0.462 1.00 97.12 74 GLN A O 1
ATOM 606 N N . ASN A 1 75 ? -15.632 -6.067 -2.555 1.00 97.25 75 ASN A N 1
ATOM 607 C CA . ASN A 1 75 ? -16.240 -7.370 -2.301 1.00 97.25 75 ASN A CA 1
ATOM 608 C C . ASN A 1 75 ? -15.435 -8.161 -1.261 1.00 97.25 75 ASN A C 1
ATOM 610 O O . ASN A 1 75 ? -16.007 -8.639 -0.290 1.00 97.25 75 ASN A O 1
ATOM 614 N N . GLN A 1 76 ? -14.107 -8.220 -1.392 1.00 96.75 76 GLN A N 1
ATOM 615 C CA . GLN A 1 76 ? -13.244 -8.952 -0.457 1.00 96.75 76 GLN A CA 1
ATOM 616 C C . GLN A 1 76 ? -13.330 -8.447 0.990 1.00 96.75 76 GLN A C 1
ATOM 618 O O . GLN A 1 76 ? -13.287 -9.269 1.910 1.00 96.75 76 GLN A O 1
ATOM 623 N N . TYR A 1 77 ? -13.429 -7.127 1.185 1.00 97.12 77 TYR A N 1
ATOM 624 C CA . TYR A 1 77 ? -13.627 -6.502 2.496 1.00 97.12 77 TYR A CA 1
ATOM 625 C C . TYR A 1 77 ? -14.999 -6.849 3.074 1.00 97.12 77 TYR A C 1
ATOM 627 O O . TYR A 1 77 ? -15.082 -7.339 4.202 1.00 97.12 77 TYR A O 1
ATOM 635 N N . ARG A 1 78 ? -16.062 -6.672 2.277 1.00 96.12 78 ARG A N 1
ATOM 636 C CA . ARG A 1 78 ? -17.439 -6.986 2.677 1.00 96.12 78 ARG A CA 1
ATOM 637 C C . ARG A 1 78 ? -17.595 -8.455 3.065 1.00 96.12 78 ARG A C 1
ATOM 639 O O . ARG A 1 78 ? -18.137 -8.742 4.126 1.00 96.12 78 ARG A O 1
ATOM 646 N N . ASP A 1 79 ? -17.079 -9.370 2.248 1.00 96.06 79 ASP A N 1
ATOM 647 C CA . ASP A 1 79 ? -17.198 -10.817 2.460 1.00 96.06 79 ASP A CA 1
ATOM 648 C C . ASP A 1 79 ? -16.462 -11.284 3.734 1.00 96.06 79 ASP A C 1
ATOM 650 O O . ASP A 1 79 ? -16.759 -12.349 4.270 1.00 96.06 79 ASP A O 1
ATOM 654 N N . ARG A 1 80 ? -15.516 -10.482 4.245 1.00 93.62 80 ARG A N 1
ATOM 655 C CA . ARG A 1 80 ? -14.773 -10.731 5.495 1.00 93.62 80 ARG A CA 1
ATOM 656 C C . ARG A 1 80 ? -15.280 -9.922 6.691 1.00 93.62 80 ARG A C 1
ATOM 658 O O . ARG A 1 80 ? -14.742 -10.073 7.782 1.00 93.62 80 ARG A O 1
ATOM 665 N N . GLY A 1 81 ? -16.288 -9.068 6.504 1.00 93.88 81 GLY A N 1
ATOM 666 C CA . GLY A 1 81 ? -16.823 -8.211 7.564 1.00 93.88 81 GLY A CA 1
ATOM 667 C C . GLY A 1 81 ? -15.908 -7.049 7.969 1.00 93.88 81 GLY A C 1
ATOM 668 O O . GLY A 1 81 ? -16.069 -6.508 9.060 1.00 93.88 81 GLY A O 1
ATOM 669 N N . TYR A 1 82 ? -14.958 -6.656 7.114 1.00 94.50 82 TYR A N 1
ATOM 670 C CA . TYR A 1 82 ? -14.114 -5.480 7.333 1.00 94.50 82 TYR A CA 1
ATOM 671 C C . TYR A 1 82 ? -14.676 -4.251 6.615 1.00 94.50 82 TYR A C 1
ATOM 673 O O . TYR A 1 82 ? -15.295 -4.348 5.556 1.00 94.50 82 TYR A O 1
ATOM 681 N N . GLU A 1 83 ? -14.404 -3.071 7.164 1.00 95.94 83 GLU A N 1
ATOM 682 C CA . GLU A 1 83 ? -14.769 -1.800 6.540 1.00 95.94 83 GLU A CA 1
ATOM 683 C C . GLU A 1 83 ? -13.727 -1.389 5.491 1.00 95.94 83 GLU A C 1
ATOM 685 O O . GLU A 1 83 ? -12.527 -1.424 5.765 1.00 95.94 83 GLU A O 1
ATOM 690 N N . LEU A 1 84 ? -14.179 -0.945 4.314 1.00 97.62 84 LEU A N 1
ATOM 691 C CA . LEU A 1 84 ? -13.352 -0.260 3.318 1.00 97.62 84 LEU A CA 1
ATOM 692 C C . LEU A 1 84 ? -13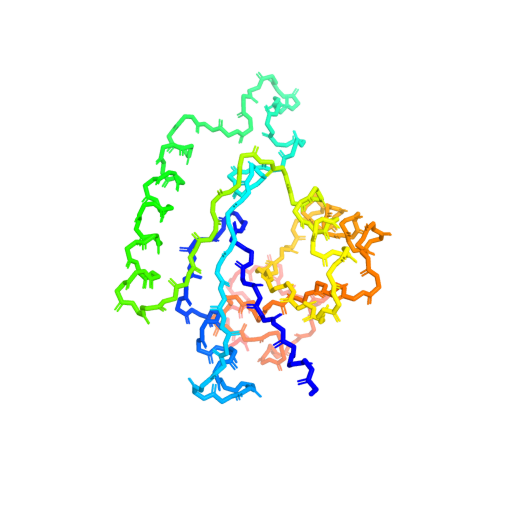.874 1.165 3.124 1.00 97.62 84 LEU A C 1
ATOM 694 O O . LEU A 1 84 ? -14.927 1.373 2.524 1.00 97.62 84 LEU A O 1
ATOM 698 N N . MET A 1 85 ? -13.124 2.148 3.612 1.00 97.00 85 MET A N 1
ATOM 699 C CA . MET A 1 85 ? -13.437 3.564 3.443 1.00 97.00 85 MET A CA 1
ATOM 700 C C . MET A 1 85 ? -13.005 4.020 2.048 1.00 97.00 85 MET A C 1
ATOM 702 O O . MET A 1 85 ? -11.847 3.848 1.672 1.00 97.00 85 MET A O 1
ATOM 706 N N . ASN A 1 86 ? -13.918 4.628 1.291 1.00 95.62 86 ASN A N 1
ATOM 707 C CA . ASN A 1 86 ? -13.618 5.217 -0.012 1.00 95.62 86 ASN A CA 1
ATOM 708 C C . ASN A 1 86 ? -13.761 6.740 0.068 1.00 95.62 86 ASN A C 1
ATOM 710 O O . ASN A 1 86 ? -14.848 7.249 0.337 1.00 95.62 86 ASN A O 1
ATOM 714 N N . SER A 1 87 ? -12.657 7.457 -0.130 1.00 95.00 87 SER A N 1
ATOM 715 C CA . SER A 1 87 ? -12.575 8.906 0.015 1.00 95.00 87 SER A CA 1
ATOM 716 C C . SER A 1 87 ? -12.276 9.566 -1.326 1.00 95.00 87 SER A C 1
ATOM 718 O O . SER A 1 87 ? -11.311 9.220 -2.005 1.00 95.00 87 SER A O 1
ATOM 720 N N . SER A 1 88 ? -13.079 10.566 -1.689 1.00 92.69 88 SER A N 1
ATOM 721 C CA . SER A 1 88 ? -12.827 11.422 -2.856 1.00 92.69 88 SER A CA 1
ATOM 722 C C . SER A 1 88 ? -11.679 12.413 -2.636 1.00 92.69 88 SER A C 1
ATOM 724 O O . SER A 1 88 ? -11.266 13.104 -3.566 1.00 92.69 88 SER A O 1
ATOM 726 N N . GLU A 1 89 ? -11.186 12.521 -1.403 1.00 94.12 89 GLU A N 1
ATOM 727 C CA . GLU A 1 89 ? -10.039 13.345 -1.041 1.00 94.12 89 GLU A CA 1
ATOM 728 C C . GLU A 1 89 ? -8.733 12.547 -1.150 1.00 94.12 89 GLU A C 1
ATOM 730 O O . GLU A 1 89 ? -8.728 11.314 -1.144 1.00 94.12 89 GLU A O 1
ATOM 735 N N . GLY A 1 90 ? -7.607 13.259 -1.224 1.00 93.50 90 GLY A N 1
ATOM 736 C CA . GLY A 1 90 ? -6.283 12.649 -1.128 1.00 93.50 90 GLY A CA 1
ATOM 737 C C . GLY A 1 90 ? -5.980 12.106 0.272 1.00 93.50 90 GLY A C 1
ATOM 738 O O . GLY A 1 90 ? -6.738 12.303 1.224 1.00 93.50 90 GLY A O 1
ATOM 739 N N . ILE A 1 91 ? -4.847 11.428 0.426 1.00 95.19 91 ILE A N 1
ATOM 740 C CA . ILE A 1 91 ? -4.465 10.806 1.705 1.00 95.19 91 ILE A CA 1
ATOM 741 C C . ILE A 1 91 ? -4.272 11.825 2.835 1.00 95.19 91 ILE A C 1
ATOM 743 O O . ILE A 1 91 ? -4.767 11.607 3.937 1.00 95.19 91 ILE A O 1
ATOM 747 N N . LEU A 1 92 ? -3.654 12.977 2.564 1.00 94.88 92 LEU A N 1
ATOM 748 C CA . LEU A 1 92 ? -3.358 13.989 3.587 1.00 94.88 92 LEU A CA 1
ATOM 749 C C . LEU A 1 92 ? -4.600 14.523 4.327 1.00 94.88 92 LEU A C 1
ATOM 751 O O . LEU A 1 92 ? -4.601 14.470 5.557 1.00 94.88 92 LEU A O 1
ATOM 755 N N . PRO A 1 93 ? -5.677 14.972 3.649 1.00 95.50 93 PRO A N 1
ATOM 756 C CA . PRO A 1 93 ? -6.925 15.337 4.323 1.00 95.50 93 PRO A CA 1
ATOM 757 C C . PRO A 1 93 ? -7.509 14.220 5.196 1.00 95.50 93 PRO A C 1
ATOM 759 O O . PRO A 1 93 ? -7.980 14.484 6.304 1.00 95.50 93 PRO A O 1
ATOM 762 N N . ASN A 1 94 ? -7.442 12.965 4.737 1.00 96.31 94 ASN A N 1
ATOM 763 C CA . ASN A 1 94 ? -7.906 11.823 5.523 1.00 96.31 94 ASN A CA 1
ATOM 764 C C . ASN A 1 94 ? -7.055 11.650 6.792 1.00 96.31 94 ASN A C 1
ATOM 766 O O . ASN A 1 94 ? -7.613 11.511 7.878 1.00 96.31 94 ASN A O 1
ATOM 770 N N . LEU A 1 95 ? -5.725 11.739 6.691 1.00 95.94 95 LEU A N 1
ATOM 771 C CA . LEU A 1 95 ? -4.842 11.661 7.860 1.00 95.94 95 LEU A CA 1
ATOM 772 C C . LEU A 1 95 ? -5.043 12.833 8.825 1.00 95.94 95 LEU A C 1
ATOM 774 O O . LEU A 1 95 ? -5.032 12.623 10.034 1.00 95.94 95 LEU A O 1
ATOM 778 N N . ALA A 1 96 ? -5.293 14.043 8.319 1.00 95.69 96 ALA A N 1
ATOM 779 C CA . ALA A 1 96 ? -5.606 15.203 9.151 1.00 95.69 96 ALA A CA 1
ATOM 780 C C . ALA A 1 96 ? -6.894 14.981 9.964 1.00 95.69 96 ALA A C 1
ATOM 782 O O . ALA A 1 96 ? -6.911 15.236 11.167 1.00 95.69 96 ALA A O 1
ATOM 783 N N . LYS A 1 97 ? -7.945 14.420 9.345 1.00 95.69 97 LYS A N 1
ATOM 784 C CA . LYS A 1 97 ? -9.199 14.043 10.029 1.00 95.69 97 LYS A CA 1
ATOM 785 C C . LYS A 1 97 ? -8.999 12.952 11.085 1.00 95.69 97 LYS A C 1
ATOM 787 O O . LYS A 1 97 ? -9.694 12.954 12.096 1.00 95.69 97 LYS A O 1
ATOM 792 N N . LEU A 1 98 ? -8.078 12.011 10.869 1.00 94.56 98 LEU A N 1
ATOM 793 C CA . LEU A 1 98 ? -7.696 11.030 11.896 1.00 94.56 98 LEU A CA 1
ATOM 794 C C . LEU A 1 98 ? -6.891 11.688 13.026 1.00 94.56 98 LEU A C 1
ATOM 796 O O . LEU A 1 98 ? -7.061 11.343 14.194 1.00 94.56 98 LEU A O 1
ATOM 800 N N . GLY A 1 99 ? -6.074 12.684 12.684 1.00 94.25 99 GLY A N 1
ATOM 801 C CA . GLY A 1 99 ? -5.258 13.458 13.613 1.00 94.25 99 GLY A CA 1
ATOM 802 C C . GLY A 1 99 ? -6.048 14.234 14.667 1.00 94.25 99 GLY A C 1
ATOM 803 O O . GLY A 1 99 ? -5.553 14.456 15.767 1.00 94.25 99 GLY A O 1
ATOM 804 N N . THR A 1 100 ? -7.298 14.606 14.376 1.00 94.62 100 THR A N 1
ATOM 805 C CA . THR A 1 100 ? -8.173 15.289 15.346 1.00 94.62 100 THR A CA 1
ATOM 806 C C . THR A 1 100 ? -8.833 14.338 16.343 1.00 94.62 100 THR A C 1
ATOM 808 O O . THR A 1 100 ? -9.558 14.787 17.231 1.00 94.62 100 THR A O 1
ATOM 811 N N . ARG A 1 101 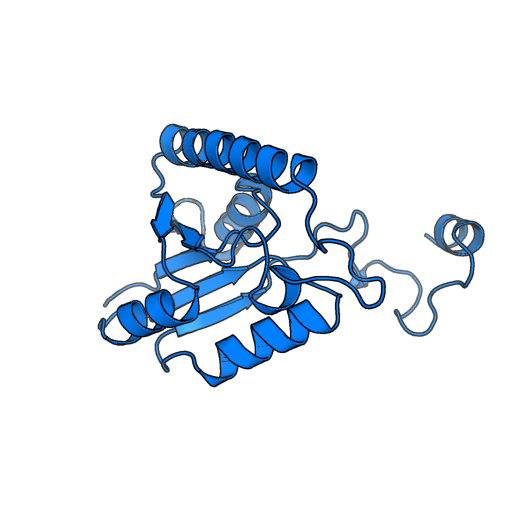? -8.665 13.022 16.174 1.00 93.38 101 ARG A N 1
ATOM 812 C CA . ARG A 1 101 ? -9.317 12.010 17.006 1.00 93.38 101 ARG A CA 1
ATOM 813 C C . ARG A 1 101 ? -8.382 11.526 18.124 1.00 93.38 101 ARG A C 1
ATOM 815 O O . ARG A 1 101 ? -7.169 11.509 17.936 1.00 93.38 101 ARG A O 1
ATOM 822 N N . PRO A 1 102 ? -8.917 11.105 19.284 1.00 92.06 102 PRO A N 1
ATOM 823 C CA . PRO A 1 102 ? -8.101 10.712 20.434 1.00 92.06 102 PRO A CA 1
ATOM 824 C C . PRO A 1 102 ? -7.416 9.340 20.290 1.00 92.06 102 PRO A C 1
ATOM 826 O O . PRO A 1 102 ? -6.586 8.985 21.128 1.00 92.06 102 PRO A O 1
ATOM 829 N N . GLU A 1 103 ? -7.770 8.523 19.293 1.00 93.88 103 GLU A N 1
ATOM 830 C CA . GLU A 1 103 ? -7.129 7.222 19.072 1.00 93.88 103 GLU A CA 1
ATOM 831 C C . GLU A 1 103 ? -5.783 7.335 18.348 1.00 93.88 103 GLU A C 1
ATOM 833 O O . GLU A 1 103 ? -5.463 8.342 17.715 1.00 93.88 103 GLU A O 1
ATOM 838 N N . ARG A 1 104 ? -4.992 6.260 18.433 1.00 94.62 104 ARG A N 1
ATOM 839 C CA . ARG A 1 104 ? -3.765 6.090 17.651 1.00 94.62 104 ARG A CA 1
ATOM 840 C C . ARG A 1 104 ? -4.059 5.285 16.394 1.00 94.62 104 ARG A C 1
ATOM 842 O O . ARG A 1 104 ? -4.763 4.277 16.466 1.00 94.62 104 ARG A O 1
ATOM 849 N N . TYR A 1 105 ? -3.483 5.705 15.278 1.00 96.06 105 TYR A N 1
ATOM 850 C CA . TYR A 1 105 ? -3.703 5.119 13.965 1.00 96.06 105 TYR A CA 1
ATOM 851 C C . TYR A 1 105 ? -2.383 4.657 13.358 1.00 96.06 105 TYR A C 1
ATOM 853 O O . TYR A 1 105 ? -1.426 5.424 13.268 1.00 96.06 105 TYR A O 1
ATOM 861 N N . GLU A 1 106 ? -2.349 3.411 12.901 1.00 96.62 106 GLU A N 1
ATOM 862 C CA . GLU A 1 106 ? -1.270 2.886 12.070 1.00 96.62 106 GLU A CA 1
ATOM 863 C C . GLU A 1 106 ? -1.778 2.715 10.642 1.00 96.62 106 GLU A C 1
ATOM 865 O O . GLU A 1 106 ? -2.686 1.921 10.390 1.00 96.62 106 GLU A O 1
ATOM 870 N N . ILE A 1 107 ? -1.191 3.468 9.718 1.00 97.44 107 ILE A N 1
ATOM 871 C CA . ILE A 1 107 ? -1.529 3.453 8.300 1.00 97.44 107 ILE A CA 1
ATOM 872 C C . ILE A 1 107 ? -0.525 2.559 7.585 1.00 97.44 107 ILE A C 1
ATOM 874 O O . ILE A 1 107 ? 0.635 2.922 7.401 1.00 97.44 107 ILE A O 1
ATOM 878 N N . TRP A 1 108 ? -0.978 1.379 7.196 1.00 97.12 108 TRP A N 1
ATOM 879 C CA . TRP A 1 108 ? -0.189 0.382 6.497 1.00 97.12 108 TRP A CA 1
ATOM 880 C C . TRP A 1 108 ? -0.293 0.596 5.000 1.00 97.12 108 TRP A C 1
ATOM 882 O O . TRP A 1 108 ? -1.395 0.691 4.468 1.00 97.12 108 TRP A O 1
ATOM 892 N N . HIS A 1 109 ? 0.841 0.651 4.319 1.00 95.12 109 HIS A N 1
ATOM 893 C CA . HIS A 1 109 ? 0.888 0.783 2.868 1.00 95.12 109 HIS A CA 1
ATOM 894 C C . HIS A 1 109 ? 1.877 -0.216 2.285 1.00 95.12 109 HIS A C 1
ATOM 896 O O . HIS A 1 109 ? 2.821 -0.652 2.948 1.00 95.12 109 HIS A O 1
ATOM 902 N N . HIS A 1 110 ? 1.682 -0.578 1.025 1.00 92.00 110 HIS A N 1
ATOM 903 C CA . HIS A 1 110 ? 2.658 -1.405 0.340 1.00 92.00 110 HIS A CA 1
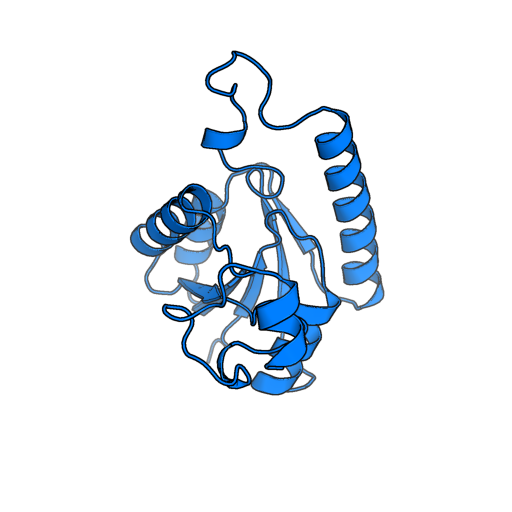ATOM 904 C C . HIS A 1 110 ? 3.981 -0.647 0.135 1.00 92.00 110 HIS A C 1
ATOM 906 O O . HIS A 1 110 ? 3.981 0.579 -0.024 1.00 92.00 110 HIS A O 1
ATOM 912 N N . PRO A 1 111 ? 5.130 -1.339 0.167 1.00 89.69 111 PRO A N 1
ATOM 913 C CA . PRO A 1 111 ? 6.411 -0.696 -0.071 1.00 89.69 111 PRO A CA 1
ATOM 914 C C . PRO A 1 111 ? 6.564 -0.332 -1.551 1.00 89.69 111 PRO A C 1
ATOM 916 O O . PRO A 1 111 ? 6.249 -1.121 -2.443 1.00 89.69 111 PRO A O 1
ATOM 919 N N . HIS A 1 112 ? 7.108 0.857 -1.807 1.00 86.44 112 HIS A N 1
ATOM 920 C CA . HIS A 1 112 ? 7.406 1.343 -3.150 1.00 86.44 112 HIS A CA 1
ATOM 921 C C . HIS A 1 112 ? 8.904 1.623 -3.297 1.00 86.44 112 HIS A C 1
ATOM 923 O O . HIS A 1 112 ? 9.529 2.209 -2.414 1.00 86.44 112 HIS A O 1
ATOM 929 N N . ILE A 1 113 ? 9.478 1.206 -4.428 1.00 84.38 113 ILE A N 1
ATOM 930 C CA . ILE A 1 113 ? 10.914 1.360 -4.721 1.00 84.38 113 ILE A CA 1
ATOM 931 C C . ILE A 1 113 ? 11.176 2.635 -5.543 1.00 84.38 113 ILE A C 1
ATOM 933 O O . ILE A 1 113 ? 12.243 3.248 -5.432 1.00 84.38 113 ILE A O 1
ATOM 937 N N . GLY A 1 114 ? 10.194 3.065 -6.342 1.00 85.62 114 GLY A N 1
ATOM 938 C CA . GLY A 1 114 ? 10.302 4.243 -7.198 1.00 85.62 114 GLY A CA 1
ATOM 939 C C . GLY A 1 114 ? 10.561 5.526 -6.404 1.00 85.62 114 GLY A C 1
ATOM 940 O O . GLY A 1 114 ? 10.137 5.684 -5.257 1.00 85.62 114 GLY A O 1
ATOM 941 N N . SER A 1 115 ? 11.350 6.429 -6.986 1.00 87.25 115 SER A N 1
ATOM 942 C CA . SER A 1 115 ? 11.769 7.671 -6.327 1.00 87.25 115 SER A CA 1
ATOM 943 C C . SER A 1 115 ? 10.598 8.613 -6.068 1.00 87.25 115 SER A C 1
ATOM 945 O O . SER A 1 115 ? 10.549 9.230 -5.008 1.00 87.25 115 SER A O 1
ATOM 947 N N . GLU A 1 116 ? 9.654 8.699 -7.006 1.00 87.25 116 GLU A N 1
ATOM 948 C CA . GLU A 1 116 ? 8.448 9.520 -6.865 1.00 87.25 116 GLU A CA 1
ATOM 949 C C . GLU A 1 116 ? 7.566 8.997 -5.735 1.00 87.25 116 GLU A C 1
ATOM 951 O O . GLU A 1 116 ? 7.121 9.768 -4.886 1.00 87.25 116 GLU A O 1
ATOM 956 N N . GLU A 1 117 ? 7.366 7.679 -5.660 1.00 89.50 117 GLU A N 1
ATOM 957 C CA . GLU A 1 117 ? 6.539 7.112 -4.608 1.00 89.50 117 GLU A CA 1
ATOM 958 C C . GLU A 1 117 ? 7.163 7.280 -3.229 1.00 89.50 117 GLU A C 1
ATOM 960 O O . GLU A 1 117 ? 6.473 7.653 -2.281 1.00 89.50 117 GLU A O 1
ATOM 965 N N . ARG A 1 118 ? 8.476 7.053 -3.112 1.00 90.75 118 ARG A N 1
ATOM 966 C CA . ARG A 1 118 ? 9.195 7.276 -1.852 1.00 90.75 118 ARG A CA 1
ATOM 967 C C . ARG A 1 118 ? 9.149 8.742 -1.433 1.00 90.75 118 ARG A C 1
ATOM 969 O O . ARG A 1 118 ? 8.909 9.017 -0.261 1.00 90.75 118 ARG A O 1
ATOM 976 N N . ALA A 1 119 ? 9.316 9.675 -2.372 1.00 91.25 119 ALA A N 1
ATOM 977 C CA . ALA A 1 119 ? 9.189 11.102 -2.091 1.00 91.25 119 ALA A CA 1
ATOM 978 C C . ALA A 1 119 ? 7.781 11.456 -1.586 1.00 91.25 119 ALA A C 1
ATOM 980 O O . ALA A 1 119 ? 7.655 12.207 -0.618 1.00 91.25 119 ALA A O 1
ATOM 981 N N . PHE A 1 120 ? 6.736 10.873 -2.181 1.00 91.19 120 PHE A N 1
ATOM 982 C CA . PHE A 1 120 ? 5.358 11.088 -1.747 1.00 91.19 120 PHE A CA 1
ATOM 983 C C . PHE A 1 120 ? 5.087 10.516 -0.349 1.00 91.19 120 PHE A C 1
ATOM 985 O O . PHE A 1 120 ? 4.535 11.224 0.490 1.00 91.19 120 PHE A O 1
ATOM 992 N N . ILE A 1 121 ? 5.538 9.293 -0.044 1.00 92.69 121 ILE A N 1
ATOM 993 C CA . ILE A 1 121 ? 5.424 8.718 1.310 1.00 92.69 121 ILE A CA 1
ATOM 994 C C . ILE A 1 121 ? 6.161 9.579 2.335 1.00 92.69 121 ILE A C 1
ATOM 996 O O . ILE A 1 121 ? 5.561 9.971 3.334 1.00 92.69 121 ILE A O 1
ATOM 1000 N N . SER A 1 122 ? 7.414 9.959 2.068 1.00 93.12 122 SER A N 1
ATOM 1001 C CA . SER A 1 122 ? 8.176 10.827 2.972 1.00 93.12 122 SER A CA 1
ATOM 1002 C C . SER A 1 122 ? 7.527 12.198 3.162 1.00 93.12 122 SER A C 1
ATOM 1004 O O . SER A 1 122 ? 7.625 12.790 4.236 1.00 93.12 122 SER A O 1
ATOM 1006 N N . PHE A 1 123 ? 6.863 12.729 2.134 1.00 93.31 123 PHE A N 1
ATOM 1007 C CA . PHE A 1 123 ? 6.072 13.947 2.262 1.00 93.31 123 PHE A CA 1
ATOM 1008 C C . PHE A 1 123 ? 4.863 13.732 3.180 1.00 93.31 123 PHE A C 1
ATOM 1010 O O . PHE A 1 123 ? 4.621 14.559 4.057 1.00 93.31 123 PHE A O 1
ATOM 1017 N N . ILE A 1 124 ? 4.140 12.620 3.045 1.00 93.69 124 ILE A N 1
ATOM 1018 C CA . ILE A 1 124 ? 2.993 12.304 3.905 1.00 93.69 124 ILE A CA 1
ATOM 1019 C C . ILE A 1 124 ? 3.428 12.111 5.363 1.00 93.69 124 ILE A C 1
ATOM 1021 O O . ILE A 1 124 ? 2.817 12.697 6.253 1.00 93.69 124 ILE A O 1
ATOM 1025 N N . GLU A 1 125 ? 4.507 11.366 5.609 1.00 94.31 125 GLU A N 1
ATOM 1026 C CA . GLU A 1 125 ? 5.072 11.136 6.948 1.00 94.31 125 GLU A CA 1
ATOM 1027 C C . GLU A 1 125 ? 5.442 12.442 7.660 1.00 94.31 125 GLU A C 1
ATOM 1029 O O . GLU A 1 125 ? 5.150 12.619 8.841 1.00 94.31 125 GLU A O 1
ATOM 1034 N N . LYS A 1 126 ? 6.035 13.400 6.939 1.00 95.06 126 LYS A N 1
ATOM 1035 C CA . LYS A 1 126 ? 6.388 14.716 7.499 1.00 95.06 126 LYS A CA 1
ATOM 1036 C C . LYS A 1 126 ? 5.173 15.571 7.859 1.00 95.06 126 LYS A C 1
ATOM 1038 O O . LYS A 1 126 ? 5.303 16.477 8.676 1.00 95.06 126 LYS A O 1
ATOM 1043 N N . ASN A 1 127 ? 4.025 15.312 7.238 1.00 94.06 127 ASN A N 1
ATOM 1044 C CA . ASN A 1 127 ? 2.802 16.096 7.407 1.00 94.06 127 ASN A CA 1
ATOM 1045 C C . ASN A 1 127 ? 1.716 15.355 8.212 1.00 94.06 127 ASN A C 1
ATOM 1047 O O . ASN A 1 127 ? 0.629 15.899 8.409 1.00 94.06 127 ASN A O 1
ATOM 1051 N N . SER A 1 128 ? 1.971 14.127 8.677 1.00 93.25 128 SER A N 1
ATOM 1052 C CA . SER A 1 128 ? 1.022 13.372 9.500 1.00 93.25 128 SER A CA 1
ATOM 1053 C C . SER A 1 128 ? 1.004 13.857 10.953 1.00 93.25 128 SER A C 1
ATOM 1055 O O . SER A 1 128 ? 2.028 14.251 11.510 1.00 93.25 128 SER A O 1
ATOM 1057 N N . ALA A 1 129 ? -0.170 13.806 11.587 1.00 93.50 129 ALA A N 1
ATOM 1058 C CA . ALA A 1 129 ? -0.330 14.131 13.002 1.00 93.50 129 ALA A CA 1
ATOM 1059 C C . ALA A 1 129 ? 0.399 13.122 13.911 1.00 93.50 129 ALA A C 1
ATOM 1061 O O . ALA A 1 129 ? 0.572 11.964 13.548 1.00 93.50 129 ALA A O 1
ATOM 1062 N N . ALA A 1 130 ? 0.758 13.528 15.132 1.00 93.31 130 ALA A N 1
ATOM 1063 C CA . ALA A 1 130 ? 1.554 12.708 16.056 1.00 93.31 130 ALA A CA 1
ATOM 1064 C C . ALA A 1 130 ? 0.893 11.378 16.483 1.00 93.31 130 ALA A C 1
ATOM 1066 O O . ALA A 1 130 ? 1.580 10.449 16.906 1.00 93.31 130 ALA A O 1
ATOM 1067 N N . ASN A 1 131 ? -0.436 11.274 16.402 1.00 95.56 131 ASN A N 1
ATOM 1068 C CA . ASN A 1 131 ? -1.191 10.049 16.679 1.00 95.56 131 ASN A CA 1
ATOM 1069 C C . ASN A 1 131 ? -1.385 9.159 15.437 1.00 95.56 131 ASN A C 1
ATOM 1071 O O . ASN A 1 131 ? -2.032 8.118 15.545 1.00 95.56 131 ASN A O 1
ATOM 1075 N N . VAL A 1 132 ? -0.850 9.553 14.281 1.00 97.00 132 VAL A N 1
ATOM 1076 C CA . VAL A 1 132 ? -0.904 8.813 13.019 1.00 97.00 132 VAL A CA 1
ATOM 1077 C C . VAL A 1 132 ? 0.516 8.394 12.649 1.00 97.00 132 VAL A C 1
ATOM 1079 O O . VAL A 1 132 ? 1.431 9.207 12.618 1.00 97.00 132 VAL A O 1
ATOM 1082 N N . THR A 1 133 ? 0.721 7.113 12.367 1.00 96.38 133 THR A N 1
ATOM 1083 C CA . THR A 1 133 ? 2.027 6.580 11.960 1.00 96.38 133 THR A CA 1
ATOM 1084 C C . THR A 1 133 ? 1.874 5.799 10.670 1.00 96.38 133 THR A C 1
ATOM 1086 O O . THR A 1 133 ? 1.041 4.897 10.602 1.00 96.38 133 THR A O 1
ATOM 1089 N N . LEU A 1 134 ? 2.677 6.118 9.657 1.00 96.38 134 LEU A N 1
ATOM 1090 C CA . LEU A 1 134 ? 2.749 5.325 8.434 1.00 96.38 134 LEU A CA 1
ATOM 1091 C C . LEU A 1 134 ? 3.722 4.162 8.634 1.00 96.38 134 LEU A C 1
ATOM 1093 O O . LEU A 1 134 ? 4.762 4.312 9.277 1.00 96.38 134 LEU A O 1
ATOM 1097 N N . LYS A 1 135 ? 3.359 2.985 8.125 1.00 95.62 135 LYS A N 1
ATOM 1098 C CA . LYS A 1 135 ? 4.169 1.771 8.212 1.00 95.62 135 LYS A CA 1
ATOM 1099 C C . LYS A 1 135 ? 4.167 1.025 6.877 1.00 95.62 135 LYS A C 1
ATOM 1101 O O . LYS A 1 135 ? 3.090 0.704 6.369 1.00 95.62 135 LYS A O 1
ATOM 1106 N N . PRO A 1 136 ? 5.342 0.676 6.332 1.00 94.50 136 PRO A N 1
ATOM 1107 C CA . PRO A 1 136 ? 5.402 -0.190 5.170 1.00 94.50 136 PRO A CA 1
ATOM 1108 C C . PRO A 1 136 ? 5.066 -1.636 5.561 1.00 94.50 136 PRO A C 1
ATOM 1110 O O . PRO A 1 136 ? 5.508 -2.147 6.596 1.00 94.50 136 PRO A O 1
ATOM 1113 N N . LEU A 1 137 ? 4.298 -2.298 4.703 1.00 93.50 137 LEU A N 1
ATOM 1114 C CA . LEU A 1 137 ? 4.119 -3.749 4.691 1.00 93.50 137 LEU A CA 1
ATOM 1115 C C . LEU A 1 137 ? 5.384 -4.448 4.182 1.00 93.50 137 LEU A C 1
ATOM 1117 O O . LEU A 1 137 ? 6.273 -3.817 3.601 1.00 93.50 137 LEU A O 1
ATOM 1121 N N . GLN A 1 138 ? 5.457 -5.766 4.366 1.00 89.12 138 GLN A N 1
ATOM 1122 C CA . GLN A 1 138 ? 6.520 -6.555 3.754 1.00 89.12 138 GLN A CA 1
ATOM 1123 C C . GLN A 1 138 ? 6.432 -6.483 2.219 1.00 89.12 138 GLN A C 1
ATOM 1125 O O . GLN A 1 138 ? 5.331 -6.527 1.656 1.00 89.12 138 GLN A O 1
ATOM 1130 N N . PRO A 1 139 ? 7.574 -6.380 1.517 1.00 86.12 139 PRO A N 1
ATOM 1131 C CA . PRO A 1 139 ? 7.593 -6.449 0.064 1.00 86.12 139 PRO A CA 1
ATOM 1132 C C . PRO A 1 139 ? 6.996 -7.758 -0.448 1.00 86.12 139 PRO A C 1
ATOM 1134 O O . PRO A 1 139 ? 7.277 -8.830 0.082 1.00 86.12 139 PRO A O 1
ATOM 1137 N N . ASN A 1 140 ? 6.218 -7.676 -1.529 1.00 77.69 140 ASN A N 1
ATOM 1138 C CA . ASN A 1 140 ? 5.696 -8.852 -2.226 1.00 77.69 140 ASN A CA 1
ATOM 1139 C C . ASN A 1 140 ? 6.744 -9.423 -3.200 1.00 77.69 140 ASN A C 1
ATOM 1141 O O . ASN A 1 140 ? 6.509 -9.536 -4.404 1.00 77.69 140 ASN A O 1
ATOM 1145 N N . THR A 1 141 ? 7.949 -9.691 -2.697 1.00 85.56 141 THR A N 1
ATOM 1146 C CA . THR A 1 141 ? 9.008 -10.371 -3.447 1.00 85.56 141 THR A CA 1
ATOM 1147 C C . THR A 1 141 ? 8.985 -11.858 -3.122 1.00 85.56 141 THR A C 1
ATOM 1149 O O . THR A 1 141 ? 8.743 -12.252 -1.986 1.00 85.56 141 THR A O 1
ATOM 1152 N N . LEU A 1 142 ? 9.254 -12.703 -4.124 1.00 87.00 142 LEU A N 1
ATOM 1153 C CA . LEU A 1 142 ? 9.309 -14.157 -3.922 1.00 87.00 142 LEU A CA 1
ATOM 1154 C C . LEU A 1 142 ? 10.412 -14.565 -2.931 1.00 87.00 142 LEU A C 1
ATOM 1156 O O . LEU A 1 142 ? 10.256 -15.538 -2.205 1.00 87.00 142 LEU A O 1
ATOM 1160 N N . ILE A 1 143 ? 11.519 -13.822 -2.934 1.00 85.38 143 ILE A N 1
ATOM 1161 C CA . ILE A 1 143 ? 12.667 -14.009 -2.047 1.00 85.38 143 ILE A CA 1
ATOM 1162 C C . ILE A 1 143 ? 12.769 -12.745 -1.202 1.00 85.38 143 ILE A C 1
ATOM 1164 O O . ILE A 1 143 ? 12.758 -11.636 -1.754 1.00 85.38 143 ILE A O 1
ATOM 1168 N N . ALA A 1 144 ? 12.827 -12.889 0.120 1.00 85.75 144 ALA A N 1
ATOM 1169 C CA . ALA A 1 144 ? 13.027 -11.737 0.990 1.00 85.75 144 ALA A CA 1
ATOM 1170 C C . ALA A 1 144 ? 14.449 -11.187 0.809 1.00 85.75 144 ALA A C 1
ATOM 1172 O O . ALA A 1 144 ? 15.387 -11.940 0.573 1.00 85.75 144 ALA A O 1
ATOM 1173 N N . GLU A 1 145 ? 14.647 -9.880 0.984 1.00 87.19 145 GLU A N 1
ATOM 1174 C CA . GLU A 1 145 ? 15.978 -9.266 0.839 1.00 87.19 145 GLU A CA 1
ATOM 1175 C C . GLU A 1 145 ? 17.039 -9.941 1.725 1.00 87.19 145 GLU A C 1
ATOM 1177 O O . GLU A 1 145 ? 18.140 -10.235 1.274 1.00 87.19 145 GLU A O 1
ATOM 1182 N N . ARG A 1 146 ? 16.674 -10.284 2.965 1.00 87.44 146 ARG A N 1
ATOM 1183 C CA . ARG A 1 146 ? 17.543 -10.993 3.922 1.00 87.44 146 ARG A CA 1
ATOM 1184 C C . ARG A 1 146 ? 17.910 -12.426 3.515 1.00 87.44 146 ARG A C 1
ATOM 1186 O O . ARG A 1 146 ? 18.791 -13.014 4.129 1.00 87.44 146 ARG A O 1
ATOM 1193 N N . GLU A 1 147 ? 17.175 -13.009 2.573 1.00 89.69 147 GLU A N 1
ATOM 1194 C CA . GLU A 1 147 ? 17.406 -14.361 2.051 1.00 89.69 147 GLU A CA 1
ATOM 1195 C C . GLU A 1 147 ? 18.314 -14.334 0.816 1.00 89.69 147 GLU A C 1
ATOM 1197 O O . GLU A 1 147 ? 18.734 -15.388 0.343 1.00 89.69 147 GLU A O 1
ATOM 1202 N N . LEU A 1 148 ? 18.647 -13.145 0.299 1.00 89.81 148 LEU A N 1
ATOM 1203 C CA . LEU A 1 148 ? 19.585 -13.014 -0.805 1.00 89.81 148 LEU A CA 1
ATOM 1204 C C . LEU A 1 148 ? 21.005 -13.397 -0.346 1.00 89.81 148 LEU A C 1
ATOM 1206 O O . LEU A 1 148 ? 21.469 -12.939 0.700 1.00 89.81 148 LEU A O 1
ATOM 1210 N N . PRO A 1 149 ? 21.760 -14.162 -1.153 1.00 91.75 149 PRO A N 1
ATOM 1211 C CA . PRO A 1 149 ? 23.135 -14.561 -0.849 1.00 91.75 149 PRO A CA 1
ATOM 1212 C C . PRO A 1 149 ? 24.156 -13.446 -1.141 1.00 91.75 149 PRO A C 1
ATOM 1214 O O . PRO A 1 149 ? 25.357 -13.696 -1.261 1.00 91.75 149 PRO A O 1
ATOM 1217 N N . PHE A 1 150 ? 23.685 -12.214 -1.319 1.00 90.19 150 PHE A N 1
ATOM 1218 C CA . PHE A 1 150 ? 24.472 -11.015 -1.582 1.00 90.19 150 PHE A CA 1
ATOM 1219 C C . PHE A 1 150 ? 23.686 -9.775 -1.122 1.00 90.19 150 PHE A C 1
ATOM 1221 O O . PHE A 1 150 ? 22.455 -9.796 -1.138 1.00 90.19 150 PHE A O 1
ATOM 1228 N N . PRO A 1 151 ? 24.370 -8.682 -0.743 1.00 88.88 151 PRO A N 1
ATOM 1229 C CA . PRO A 1 151 ? 23.712 -7.409 -0.460 1.00 88.88 151 PRO A CA 1
ATOM 1230 C C . PRO A 1 151 ? 23.128 -6.788 -1.740 1.00 88.88 151 PRO A C 1
ATOM 1232 O O . PRO A 1 151 ? 23.613 -7.061 -2.842 1.00 88.88 151 PRO A O 1
ATOM 1235 N N . LEU A 1 152 ? 22.126 -5.910 -1.598 1.00 86.81 152 LEU A N 1
ATOM 1236 C CA . LEU A 1 152 ? 21.476 -5.236 -2.733 1.00 86.81 152 LEU A CA 1
ATOM 1237 C C . LEU A 1 152 ? 22.458 -4.442 -3.609 1.00 86.81 152 LEU A C 1
ATOM 1239 O O . LEU A 1 152 ? 22.340 -4.475 -4.830 1.00 86.81 152 LEU A O 1
ATOM 1243 N N . ASP A 1 153 ? 23.472 -3.813 -3.014 1.00 89.38 153 ASP A N 1
ATOM 1244 C CA . ASP A 1 153 ? 24.499 -3.059 -3.754 1.00 89.38 153 ASP A CA 1
ATOM 1245 C C . ASP A 1 153 ? 25.408 -3.957 -4.613 1.00 89.38 153 ASP A C 1
ATOM 1247 O O . ASP A 1 153 ? 26.180 -3.476 -5.437 1.00 89.38 153 ASP A O 1
ATOM 1251 N N . SER A 1 154 ? 25.338 -5.277 -4.422 1.00 90.81 154 SER A N 1
ATOM 1252 C CA . SER A 1 154 ? 26.069 -6.288 -5.194 1.00 90.81 154 SER A CA 1
ATOM 1253 C C . SER A 1 154 ? 25.133 -7.176 -6.020 1.00 90.81 154 SER A C 1
ATOM 1255 O O . SER A 1 154 ? 25.482 -8.322 -6.336 1.00 90.81 154 SER A O 1
ATOM 1257 N N . LEU A 1 155 ? 23.938 -6.671 -6.358 1.00 90.50 155 LEU A N 1
ATOM 1258 C CA . LEU A 1 155 ? 22.990 -7.382 -7.209 1.00 90.50 155 LEU A CA 1
ATOM 1259 C C . LEU A 1 155 ? 23.661 -7.735 -8.548 1.00 90.50 155 LEU A C 1
ATOM 1261 O O . LEU A 1 155 ? 24.268 -6.868 -9.175 1.00 90.50 155 LEU A O 1
ATOM 1265 N N . PRO A 1 156 ? 23.573 -8.988 -9.027 1.00 91.12 156 PRO A N 1
ATOM 1266 C CA . PRO A 1 156 ? 24.196 -9.338 -10.292 1.00 91.12 156 PRO A CA 1
ATOM 1267 C C . PRO A 1 156 ? 23.596 -8.569 -11.472 1.00 91.12 156 PRO A C 1
ATOM 1269 O O . PRO A 1 156 ? 22.381 -8.569 -11.656 1.00 91.12 156 PRO A O 1
ATOM 1272 N N . ASP A 1 157 ? 24.458 -8.045 -12.346 1.00 92.69 157 ASP A N 1
ATOM 1273 C CA . ASP A 1 157 ? 24.060 -7.247 -13.523 1.00 92.69 157 ASP A CA 1
ATOM 1274 C C . ASP A 1 157 ? 23.174 -7.997 -14.530 1.00 92.69 157 ASP A C 1
ATOM 1276 O O . ASP A 1 157 ? 22.622 -7.408 -15.458 1.00 92.69 157 ASP A O 1
ATOM 1280 N N . THR A 1 158 ? 23.070 -9.324 -14.406 1.00 92.12 158 THR A N 1
ATOM 1281 C CA . THR A 1 158 ? 22.222 -10.137 -15.275 1.00 92.12 158 THR A CA 1
ATOM 1282 C C . THR A 1 158 ? 21.295 -11.027 -14.467 1.00 92.12 158 THR A C 1
ATOM 1284 O O . THR A 1 158 ? 21.699 -11.673 -13.494 1.00 92.12 158 T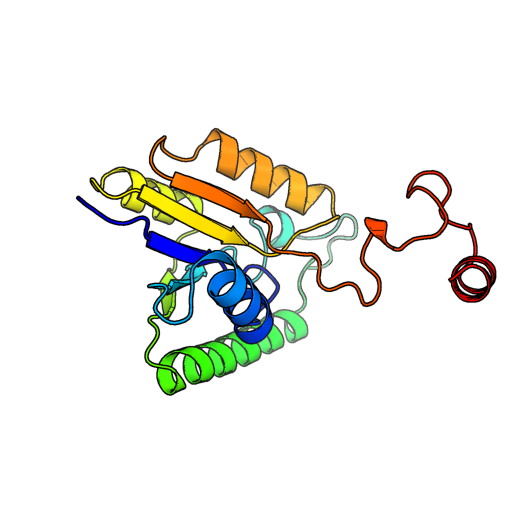HR A O 1
ATOM 1287 N N . PHE A 1 159 ? 20.061 -11.166 -14.956 1.00 91.44 159 PHE A N 1
ATOM 1288 C CA . PHE A 1 159 ? 19.077 -12.075 -14.372 1.00 91.44 159 PHE A CA 1
ATOM 1289 C C . PHE A 1 159 ? 19.591 -13.522 -14.298 1.00 91.44 159 PHE A C 1
ATOM 1291 O O . PHE A 1 159 ? 19.341 -14.229 -13.329 1.00 91.44 159 PHE A O 1
ATOM 1298 N N . SER A 1 160 ? 20.376 -13.964 -15.287 1.00 93.44 160 SER A N 1
ATOM 1299 C CA . SER A 1 160 ? 20.974 -15.305 -15.272 1.00 93.44 160 SER A CA 1
ATOM 1300 C C . SER A 1 160 ? 21.957 -15.505 -14.116 1.00 93.44 160 SER A C 1
ATOM 1302 O O . SER A 1 160 ? 21.983 -16.587 -13.535 1.00 93.44 160 SER A O 1
ATOM 1304 N N . LYS A 1 161 ? 22.765 -14.490 -13.774 1.00 91.50 161 LYS A N 1
ATOM 1305 C CA . LYS A 1 161 ? 23.662 -14.551 -12.610 1.00 91.50 161 LYS A CA 1
ATOM 1306 C C . LYS A 1 161 ? 22.871 -14.474 -11.302 1.00 91.50 161 LYS A C 1
ATOM 1308 O O . LYS A 1 161 ? 23.198 -15.219 -10.387 1.00 91.50 161 LYS A O 1
ATOM 1313 N N . PHE A 1 162 ? 21.830 -13.641 -11.237 1.00 91.75 162 PHE A N 1
ATOM 1314 C CA . PHE A 1 162 ? 20.907 -13.578 -10.097 1.00 91.75 162 PHE A CA 1
ATOM 1315 C C . PHE A 1 162 ? 20.259 -14.946 -9.828 1.00 91.75 162 PHE A C 1
ATOM 1317 O O . PHE A 1 162 ? 20.414 -15.497 -8.744 1.00 91.75 162 PHE A O 1
ATOM 1324 N N . ARG A 1 163 ? 19.646 -15.562 -10.849 1.00 90.25 163 ARG A N 1
ATOM 1325 C CA . ARG A 1 163 ? 18.966 -16.866 -10.752 1.00 90.25 163 ARG A CA 1
ATOM 1326 C C . ARG A 1 163 ? 19.887 -18.028 -10.377 1.00 90.25 163 ARG A C 1
ATOM 1328 O O . ARG A 1 163 ? 19.410 -18.993 -9.813 1.00 90.25 163 ARG A O 1
ATOM 1335 N N . LYS A 1 164 ? 21.163 -17.994 -10.773 1.00 88.31 164 LYS A N 1
ATOM 1336 C CA . LYS A 1 164 ? 22.127 -19.068 -10.461 1.00 88.31 164 LYS A CA 1
ATOM 1337 C C . LYS A 1 164 ? 22.721 -18.957 -9.057 1.00 88.31 164 LYS A C 1
ATOM 1339 O O . LYS A 1 164 ? 23.333 -19.916 -8.604 1.00 88.31 164 LYS A O 1
ATOM 1344 N N . LYS A 1 165 ? 22.663 -17.766 -8.456 1.00 76.94 165 LYS A N 1
ATOM 1345 C CA . LYS A 1 165 ? 23.209 -17.506 -7.122 1.00 76.94 165 LYS A CA 1
ATOM 1346 C C . LYS A 1 165 ? 22.174 -17.730 -6.023 1.00 76.94 165 LYS A C 1
ATOM 1348 O O . LYS A 1 165 ? 22.596 -18.098 -4.936 1.00 76.94 165 LYS A O 1
ATOM 1353 N N . ASN A 1 166 ? 20.892 -17.503 -6.317 1.00 60.72 166 ASN A N 1
ATOM 1354 C CA . ASN A 1 166 ? 19.762 -17.940 -5.490 1.00 60.72 166 ASN A CA 1
ATOM 1355 C C . ASN A 1 166 ? 19.477 -19.426 -5.710 1.00 60.72 166 ASN A C 1
ATOM 1357 O O . ASN A 1 166 ? 19.073 -20.085 -4.733 1.00 60.72 166 ASN A O 1
#

Foldseek 3Di:
DFDEEEEEEQACHLDDPQVLVQCCVVPNPPHQYAYEYELCRLHHPVQCAADPVRHRSADPVSVVVVVVSVVVSCVVCVVVVHYYDYYDHHPLVVQVVVLVDPAAYEYEYEDDPDPVVVVVVVVSQVRGHPSYHYDYDQHPDPAHQVRQPDHPVPQDPDPVVRVVRD

Sequence (166 aa):
MSGIKHIIWHWKQFDLISPLIELCKRYGQNTQLSGLITKDSIGSPDEQGTSFLGMSRISDNRYRHYHYCIALLQNQYRDRGYELMNSSEGILPNLAKLGTRPERYEIWHHPHIGSEERAFISFIEKNSAANVTLKPLQPNTLIAERELPFPLDSLPDTFSKFRKKN

Radius of gyration: 17.83 Å; chains: 1; bounding box: 44×35×51 Å

Secondary structure (DSSP, 8-state):
-PPPEEEEE-SS---SHHHHHHHHHHH-TT--EEEEE-GGGGS-GGGSSB-TTS-BSS-HHHHHHHHHHHHHHHHHHHHTT-EEEE-SS-HHHHHHHHHTSSS-EEEEE----SHHHHHHHHHHHHHS-TTEEEEEPPP--SS-GGGSSS-GGG--SSHHHHHHH-

pLDDT: mean 90.6, std 7.58, range [44.0, 98.06]